Protein AF-A0A377C903-F1 (afdb_monomer_lite)

Foldseek 3Di:
DDDPDDADDLFGWDWDDDVDDTDTDQDDDPLDLVSQLVSLLVVLCVVCVVVVNDDDPPDPSVSSVVSSVVSSVVCVVVSVVVVVVVVD

pLDDT: mean 78.38, std 19.46, range [33.41, 97.25]

Secondary structure (DSSP, 8-state):
-----PPPTT----B--BSB---B-----S--HHHHHHHHHHHHHHHHHHTT----TTS--HHHHHHHHHHHHHHHHHHHHHHHHTT-

Radius of gyration: 14.94 Å; chains: 1; bounding box: 38×31×42 Å

Sequence (88 aa):
MTGMWQPDHSGKILSRKTGAVQCYLIGVFDQQIATLVHECAHVCFYVCSDVGVTTRPEDANETYCYMLGRMVNHFLPFIQEKQDVSLE

Organism: Escherichia coli (NCBI:txid562)

Structure (mmCIF, N/CA/C/O backbone):
data_AF-A0A377C903-F1
#
_entry.id   AF-A0A377C903-F1
#
loop_
_atom_site.group_PDB
_atom_site.id
_atom_site.type_symbol
_atom_site.label_atom_id
_atom_site.label_alt_id
_atom_site.label_comp_id
_atom_site.label_asym_id
_atom_site.label_entity_id
_atom_site.label_seq_id
_atom_site.pdbx_PDB_ins_code
_atom_site.Cartn_x
_atom_site.Cartn_y
_atom_site.Cartn_z
_atom_site.occupancy
_atom_site.B_iso_or_equiv
_atom_site.auth_seq_id
_atom_site.auth_comp_id
_atom_site.auth_asym_id
_atom_site.auth_atom_id
_atom_site.pdbx_PDB_model_num
ATOM 1 N N . MET A 1 1 ? -0.477 -21.226 -15.885 1.00 33.41 1 MET A N 1
ATOM 2 C CA . MET A 1 1 ? -0.345 -22.147 -14.738 1.00 33.41 1 MET A CA 1
ATOM 3 C C . MET A 1 1 ? -0.870 -21.438 -13.505 1.00 33.41 1 MET A C 1
ATOM 5 O O . MET A 1 1 ? -0.689 -20.237 -13.372 1.00 33.41 1 MET A O 1
ATOM 9 N N . THR A 1 2 ? -1.636 -22.174 -12.715 1.00 42.78 2 THR A N 1
ATOM 10 C CA . THR A 1 2 ? -2.475 -21.768 -11.585 1.00 42.78 2 THR A CA 1
ATOM 11 C C . THR A 1 2 ? -1.695 -21.107 -10.452 1.00 42.78 2 THR A C 1
ATOM 13 O O . THR A 1 2 ? -0.828 -21.737 -9.858 1.00 42.78 2 THR A O 1
ATOM 16 N N . GLY A 1 3 ? -2.067 -19.877 -10.107 1.00 37.78 3 GLY A N 1
ATOM 17 C CA . GLY A 1 3 ? -1.696 -19.224 -8.853 1.00 37.78 3 GLY A CA 1
ATOM 18 C C . GLY A 1 3 ? -2.962 -18.783 -8.133 1.00 37.78 3 GLY A C 1
ATOM 19 O O . GLY A 1 3 ? -3.263 -17.596 -8.076 1.00 37.78 3 GLY A O 1
ATOM 20 N N . MET A 1 4 ? -3.760 -19.753 -7.682 1.00 45.03 4 MET A N 1
ATOM 21 C CA . MET A 1 4 ? -4.843 -19.511 -6.733 1.00 45.03 4 MET A CA 1
ATOM 22 C C . MET A 1 4 ? -4.179 -19.269 -5.379 1.00 45.03 4 MET A C 1
ATOM 24 O O . MET A 1 4 ? -3.833 -20.216 -4.677 1.00 45.03 4 MET A O 1
ATOM 28 N N . TRP A 1 5 ? -3.899 -18.001 -5.083 1.00 56.56 5 TRP A N 1
ATOM 29 C CA . TRP A 1 5 ? -3.224 -17.601 -3.857 1.00 56.56 5 TRP A CA 1
ATOM 30 C C . TRP A 1 5 ? -4.175 -17.777 -2.685 1.00 56.56 5 TRP A C 1
ATOM 32 O O . TRP A 1 5 ? -5.225 -17.136 -2.605 1.00 56.56 5 TRP A O 1
ATOM 42 N N . GLN A 1 6 ? -3.832 -18.739 -1.832 1.00 46.72 6 GLN A N 1
ATOM 43 C CA . GLN A 1 6 ? -4.571 -18.990 -0.617 1.00 46.72 6 GLN A CA 1
ATOM 44 C C . GLN A 1 6 ? -4.155 -18.011 0.472 1.00 46.72 6 GLN A C 1
ATOM 46 O O . GLN A 1 6 ? -3.024 -17.533 0.478 1.00 46.72 6 GLN A O 1
ATOM 51 N N . PRO A 1 7 ? -5.066 -17.723 1.397 1.00 46.88 7 PRO A N 1
ATOM 52 C CA . PRO A 1 7 ? -4.918 -16.578 2.264 1.00 46.88 7 PRO A CA 1
ATOM 53 C C . PRO A 1 7 ? -4.388 -17.034 3.625 1.00 46.88 7 PRO A C 1
ATOM 55 O O . PRO A 1 7 ? -4.855 -18.055 4.142 1.00 46.88 7 PRO A O 1
ATOM 58 N N . ASP A 1 8 ? -3.456 -16.291 4.204 1.00 50.44 8 ASP A N 1
ATOM 59 C CA . ASP A 1 8 ? -2.915 -16.577 5.527 1.00 50.44 8 ASP A CA 1
ATOM 60 C C . ASP A 1 8 ? -3.868 -16.133 6.653 1.00 50.44 8 ASP A C 1
ATOM 62 O O . ASP A 1 8 ? -4.981 -15.637 6.439 1.00 50.44 8 ASP A O 1
ATOM 66 N N . HIS A 1 9 ? -3.480 -16.484 7.877 1.00 45.47 9 HIS A N 1
ATOM 67 C CA . HIS A 1 9 ? -4.338 -16.524 9.059 1.00 45.47 9 HIS A CA 1
ATOM 68 C C . HIS A 1 9 ? -4.661 -15.138 9.666 1.00 45.47 9 HIS A C 1
ATOM 70 O O . HIS A 1 9 ? -5.296 -15.093 10.716 1.00 45.47 9 HIS A O 1
ATOM 76 N N . SER A 1 10 ? -4.268 -14.029 9.026 1.00 51.38 10 SER A N 1
ATOM 77 C CA . SER A 1 10 ? -4.354 -12.653 9.556 1.00 51.38 10 SER A CA 1
ATOM 78 C C . SER A 1 10 ? -5.527 -11.805 9.043 1.00 51.38 10 SER A C 1
ATOM 80 O O . SER A 1 10 ? -5.924 -10.871 9.732 1.00 51.38 10 SER A O 1
ATOM 82 N N . GLY A 1 11 ? -6.146 -12.125 7.903 1.00 47.69 11 GLY A N 1
ATOM 83 C CA . GLY A 1 11 ? -7.228 -11.298 7.342 1.00 47.69 11 GLY A CA 1
ATOM 84 C C . GLY A 1 11 ? -7.005 -11.027 5.860 1.00 47.69 11 GLY A C 1
ATOM 85 O O . GLY A 1 11 ? -6.049 -10.397 5.451 1.00 47.69 11 GLY A O 1
ATOM 86 N N . LYS A 1 12 ? -7.872 -11.589 5.025 1.00 53.97 12 LYS A N 1
ATOM 87 C CA . LYS A 1 12 ? -7.532 -12.001 3.660 1.00 53.97 12 LYS A CA 1
ATOM 88 C C . LYS A 1 12 ? -7.784 -10.901 2.621 1.00 53.97 12 LYS A C 1
ATOM 90 O O . LYS A 1 12 ? -8.937 -10.514 2.432 1.00 53.97 12 LYS A O 1
ATOM 95 N N . ILE A 1 13 ? -6.762 -10.522 1.849 1.00 52.78 13 ILE A N 1
ATOM 96 C CA . ILE A 1 13 ? -6.927 -9.808 0.569 1.00 52.78 13 ILE A CA 1
ATOM 97 C C . ILE A 1 13 ? -7.403 -10.804 -0.501 1.00 52.78 13 ILE A C 1
ATOM 99 O O . ILE A 1 13 ? -6.777 -11.838 -0.740 1.00 52.78 13 ILE A O 1
ATOM 103 N N . LEU A 1 14 ? -8.518 -10.496 -1.171 1.00 55.47 14 LEU A N 1
ATOM 104 C CA . LEU A 1 14 ? -9.052 -11.266 -2.300 1.00 55.47 14 LEU A CA 1
ATOM 105 C C . LEU A 1 14 ? -8.891 -10.447 -3.587 1.00 55.47 14 LEU A C 1
ATOM 107 O O . LEU A 1 14 ? -9.468 -9.369 -3.699 1.00 55.47 14 LEU A O 1
ATOM 111 N N . SER A 1 15 ? -8.145 -10.964 -4.568 1.00 50.91 15 SER A N 1
ATOM 112 C CA . SER A 1 15 ? -8.047 -10.380 -5.915 1.00 50.91 15 SER A CA 1
ATOM 113 C C . SER A 1 15 ? -8.648 -11.343 -6.942 1.00 50.91 15 SER A C 1
ATOM 115 O O . SER A 1 15 ? -8.241 -12.504 -7.033 1.00 50.91 15 SER A O 1
ATOM 117 N N . ARG A 1 16 ? -9.642 -10.883 -7.715 1.00 51.84 16 ARG A N 1
ATOM 118 C CA . ARG A 1 16 ? -10.276 -11.653 -8.800 1.00 51.84 16 ARG A CA 1
ATOM 119 C C . ARG A 1 16 ? -9.857 -11.073 -10.151 1.00 51.84 16 ARG A C 1
ATOM 121 O O . ARG A 1 16 ? -10.353 -10.025 -10.540 1.00 51.84 16 ARG A O 1
ATOM 128 N N . LYS A 1 17 ? -9.013 -11.796 -10.897 1.00 48.50 17 LYS A N 1
ATOM 129 C CA . LYS A 1 17 ? -8.712 -11.500 -12.311 1.00 48.50 17 LYS A CA 1
ATOM 130 C C . LYS A 1 17 ? -9.851 -11.974 -13.215 1.00 48.50 17 LYS A C 1
ATOM 132 O O . LYS A 1 17 ? -9.835 -13.085 -13.736 1.00 48.50 17 LYS A O 1
ATOM 137 N N . THR A 1 18 ? -10.865 -11.136 -13.384 1.00 51.66 18 THR A N 1
ATOM 138 C CA . THR A 1 18 ? -11.708 -11.144 -14.592 1.00 51.66 18 THR A CA 1
ATOM 139 C C . THR A 1 18 ? -11.048 -10.237 -15.635 1.00 51.66 18 THR A C 1
ATOM 141 O O . THR A 1 18 ? -10.238 -9.404 -15.259 1.00 51.66 18 THR A O 1
ATOM 144 N N . GLY A 1 19 ? -11.356 -10.329 -16.932 1.00 51.12 19 GLY A N 1
ATOM 145 C CA . GLY A 1 19 ? -10.885 -9.348 -17.940 1.00 51.12 19 GLY A CA 1
ATOM 146 C C . GLY A 1 19 ? -11.444 -7.920 -17.750 1.00 51.12 19 GLY A C 1
ATOM 147 O O . GLY A 1 19 ? -11.605 -7.185 -18.715 1.00 51.12 19 GLY A O 1
ATOM 148 N N . ALA A 1 20 ? -11.796 -7.572 -16.514 1.00 60.41 20 ALA A N 1
ATOM 149 C CA . ALA A 1 20 ? -12.470 -6.397 -16.001 1.00 60.41 20 ALA A CA 1
ATOM 150 C C . ALA A 1 20 ? -11.688 -5.903 -14.771 1.00 60.41 20 ALA A C 1
ATOM 152 O O . ALA A 1 20 ? -10.960 -6.685 -14.165 1.00 60.41 20 ALA A O 1
ATOM 153 N N . VAL A 1 21 ? -11.856 -4.620 -14.440 1.00 66.69 21 VAL A N 1
ATOM 154 C CA . VAL A 1 21 ? -11.251 -3.877 -13.316 1.00 66.69 21 VAL A CA 1
ATOM 155 C C . VAL A 1 21 ? -10.742 -4.766 -12.172 1.00 66.69 21 VAL A C 1
ATOM 157 O O . VAL A 1 21 ? -11.506 -5.512 -11.560 1.00 66.69 21 VAL A O 1
ATOM 160 N N . GLN A 1 22 ? -9.449 -4.643 -11.868 1.00 74.88 22 GLN A N 1
ATOM 161 C CA . GLN A 1 22 ? -8.825 -5.298 -10.724 1.00 74.88 22 GLN A CA 1
ATOM 162 C C . GLN A 1 22 ? -9.324 -4.646 -9.432 1.00 74.88 22 GLN A C 1
ATOM 164 O O . GLN A 1 22 ? -9.067 -3.468 -9.187 1.00 74.88 22 GLN A O 1
ATOM 169 N N . CYS A 1 23 ? -10.042 -5.412 -8.614 1.00 84.50 23 CYS A N 1
ATOM 170 C CA . CYS A 1 23 ? -10.535 -4.961 -7.316 1.00 84.50 23 CYS A CA 1
ATOM 171 C C . CYS A 1 23 ? -9.726 -5.601 -6.186 1.00 84.50 23 CYS A C 1
ATOM 173 O O . CYS A 1 23 ? -9.514 -6.816 -6.181 1.00 84.50 23 CYS A O 1
ATOM 175 N N . TYR A 1 24 ? -9.339 -4.776 -5.214 1.00 87.88 24 TYR A N 1
ATOM 176 C CA . TYR A 1 24 ? -8.656 -5.175 -3.988 1.00 87.88 24 TYR A CA 1
ATOM 177 C C . TYR A 1 24 ? -9.556 -4.878 -2.792 1.00 87.88 24 TYR A C 1
ATOM 179 O O . TYR A 1 24 ? -10.101 -3.780 -2.690 1.00 87.88 24 TYR A O 1
ATOM 187 N N . LEU A 1 25 ? -9.718 -5.853 -1.899 1.00 89.00 25 LEU A N 1
ATOM 188 C CA . LEU A 1 25 ? -10.436 -5.679 -0.639 1.00 89.00 25 LEU A CA 1
ATOM 189 C C . LEU A 1 25 ? -9.436 -5.731 0.515 1.00 89.00 25 LEU A C 1
ATOM 191 O O . LEU A 1 25 ? -8.642 -6.667 0.588 1.00 89.00 25 LEU A O 1
ATOM 195 N N . ILE A 1 26 ? -9.510 -4.740 1.403 1.00 89.06 26 ILE A N 1
ATOM 196 C CA . ILE A 1 26 ? -8.718 -4.645 2.633 1.00 89.06 26 ILE A CA 1
ATOM 197 C C . ILE A 1 26 ? -9.647 -4.940 3.810 1.00 89.06 26 ILE A C 1
ATOM 199 O O . ILE A 1 26 ? -10.673 -4.276 3.971 1.00 89.06 26 ILE A O 1
ATOM 203 N N . GLY A 1 27 ? -9.300 -5.940 4.618 1.00 87.75 27 GLY A N 1
ATOM 204 C CA . GLY A 1 27 ? -10.033 -6.292 5.830 1.00 87.75 27 GLY A CA 1
ATOM 205 C C . GLY A 1 27 ? -9.211 -5.975 7.072 1.00 87.75 27 GLY A C 1
ATOM 206 O O . GLY A 1 27 ? -8.187 -6.607 7.290 1.00 87.75 27 GLY A O 1
ATOM 207 N N . VAL A 1 28 ? -9.680 -5.039 7.901 1.00 89.31 28 VAL A N 1
ATOM 208 C CA . VAL A 1 28 ? -9.071 -4.722 9.204 1.00 89.31 28 VAL A CA 1
ATOM 209 C C . VAL A 1 28 ? -10.093 -5.009 10.297 1.00 89.31 28 VAL A C 1
ATOM 211 O O . VAL A 1 28 ? -11.060 -4.266 10.463 1.00 89.31 28 VAL A O 1
ATOM 214 N N . PHE A 1 29 ? -9.915 -6.125 11.006 1.00 88.38 29 PHE A N 1
ATOM 215 C CA . PHE A 1 29 ? -10.921 -6.660 11.936 1.00 88.38 29 PHE A CA 1
ATOM 216 C C . PHE A 1 29 ? -10.612 -6.391 13.411 1.00 88.38 29 PHE A C 1
ATOM 218 O O . PHE A 1 29 ? -11.505 -6.472 14.249 1.00 88.38 29 PHE A O 1
ATOM 225 N N . ASP A 1 30 ? -9.366 -6.058 13.731 1.00 86.94 30 ASP A N 1
ATOM 226 C CA . ASP A 1 30 ? -8.882 -5.781 15.088 1.00 86.94 30 ASP A CA 1
ATOM 227 C C . ASP A 1 30 ? -8.896 -4.284 15.445 1.00 86.94 30 ASP A C 1
ATOM 229 O O . ASP A 1 30 ? -8.542 -3.902 16.561 1.00 86.94 30 ASP A O 1
ATOM 233 N N . GLN A 1 31 ? -9.307 -3.439 14.492 1.00 84.81 31 GLN A N 1
ATOM 234 C CA . GLN A 1 31 ? -9.324 -1.977 14.592 1.00 84.81 31 GLN A CA 1
ATOM 235 C C . GLN A 1 31 ? -7.953 -1.357 14.908 1.00 84.81 31 GLN A C 1
ATOM 237 O O . GLN A 1 31 ? -7.877 -0.233 15.406 1.00 84.81 31 GLN A O 1
ATOM 242 N N . GLN A 1 32 ? -6.861 -2.069 14.623 1.00 89.75 32 GLN A N 1
ATOM 243 C CA . GLN A 1 32 ? -5.514 -1.569 14.859 1.00 89.75 32 GLN A CA 1
ATOM 244 C C . GLN A 1 32 ? -5.008 -0.788 13.646 1.00 89.75 32 GLN A C 1
ATOM 246 O O . GLN A 1 32 ? -5.039 -1.259 12.508 1.00 89.75 32 GLN A O 1
ATOM 251 N N . ILE A 1 33 ? -4.454 0.400 13.899 1.00 93.00 33 ILE A N 1
ATOM 252 C CA . ILE A 1 33 ? -3.821 1.225 12.857 1.00 93.00 33 ILE A CA 1
ATOM 253 C C . ILE A 1 33 ? -2.643 0.472 12.224 1.00 93.00 33 ILE A C 1
ATOM 255 O O . ILE A 1 33 ? -2.446 0.543 11.014 1.00 93.00 33 ILE A O 1
ATOM 259 N N . ALA A 1 34 ? -1.888 -0.293 13.020 1.00 93.12 34 ALA A N 1
ATOM 260 C CA . ALA A 1 34 ? -0.791 -1.119 12.519 1.00 93.12 34 ALA A CA 1
ATOM 261 C C . ALA A 1 34 ? -1.270 -2.142 11.474 1.00 93.12 34 ALA A C 1
ATOM 263 O O . ALA A 1 34 ? -0.641 -2.278 10.425 1.00 93.12 34 ALA A O 1
ATOM 264 N N . THR A 1 35 ? -2.410 -2.789 11.721 1.00 93.12 35 THR A N 1
ATOM 265 C CA . THR A 1 35 ? -3.027 -3.746 10.795 1.00 93.12 35 THR A CA 1
ATOM 266 C C . THR A 1 35 ? -3.502 -3.046 9.522 1.00 93.12 35 THR A C 1
ATOM 268 O O . THR A 1 35 ? -3.223 -3.520 8.427 1.00 93.12 35 THR A O 1
ATOM 271 N N . LEU A 1 36 ? -4.095 -1.850 9.620 1.00 94.31 36 LEU A N 1
ATOM 272 C CA . LEU A 1 36 ? -4.423 -1.048 8.434 1.00 94.31 36 LEU A CA 1
ATOM 273 C C . LEU A 1 36 ? -3.192 -0.712 7.585 1.00 94.31 36 LEU A C 1
ATOM 275 O O . LEU A 1 36 ? -3.231 -0.852 6.364 1.00 94.31 36 LEU A O 1
ATOM 279 N N . VAL A 1 37 ? -2.104 -0.259 8.212 1.00 95.94 37 VAL A N 1
ATOM 280 C CA . VAL A 1 37 ? -0.858 0.064 7.501 1.00 95.94 37 VAL A CA 1
ATOM 281 C C . VAL A 1 37 ? -0.292 -1.179 6.814 1.00 95.94 37 VAL A C 1
ATOM 283 O O . VAL A 1 37 ? 0.126 -1.095 5.659 1.00 95.94 37 VAL A O 1
ATOM 286 N N . HIS A 1 38 ? -0.320 -2.325 7.496 1.00 95.19 38 HIS A N 1
ATOM 287 C CA . HIS A 1 38 ? 0.148 -3.606 6.972 1.00 95.19 38 HIS A CA 1
ATOM 288 C C . HIS A 1 38 ? -0.648 -4.056 5.737 1.00 95.19 38 HIS A C 1
ATOM 290 O O . HIS A 1 38 ? -0.067 -4.323 4.686 1.00 95.19 38 HIS A O 1
ATOM 296 N N . GLU A 1 39 ? -1.978 -4.054 5.811 1.00 93.75 39 GLU A N 1
ATOM 297 C CA . GLU A 1 39 ? -2.815 -4.474 4.683 1.00 93.75 39 GLU A CA 1
ATOM 298 C C . GLU A 1 39 ? -2.750 -3.488 3.503 1.00 93.75 39 GLU A C 1
ATOM 300 O O . GLU A 1 39 ? -2.689 -3.894 2.338 1.00 93.75 39 GLU A O 1
ATOM 305 N N . CYS A 1 40 ? -2.684 -2.177 3.775 1.00 96.12 40 CYS A N 1
ATOM 306 C CA . CYS A 1 40 ? -2.447 -1.167 2.740 1.00 96.12 40 CYS A CA 1
ATOM 307 C C . CYS A 1 40 ? -1.107 -1.390 2.021 1.00 96.12 40 CYS A C 1
ATOM 309 O O . CYS A 1 40 ? -1.040 -1.225 0.801 1.00 96.12 40 CYS A O 1
ATOM 311 N N . ALA A 1 41 ? -0.051 -1.784 2.740 1.00 95.31 41 ALA A N 1
ATOM 312 C CA . ALA A 1 41 ? 1.251 -2.098 2.153 1.00 95.31 41 ALA A CA 1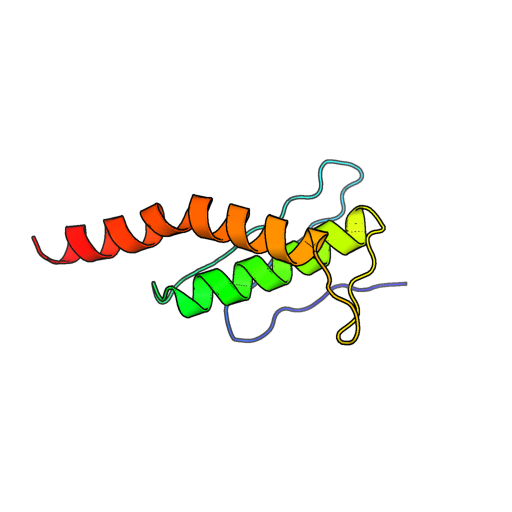
ATOM 313 C C . ALA A 1 41 ? 1.161 -3.277 1.175 1.00 95.31 41 ALA A C 1
ATOM 315 O O . ALA A 1 41 ? 1.656 -3.182 0.049 1.00 95.31 41 ALA A O 1
ATOM 316 N N . HIS A 1 42 ? 0.459 -4.348 1.549 1.00 93.62 42 HIS A N 1
ATOM 317 C CA . HIS A 1 42 ? 0.231 -5.483 0.655 1.00 93.62 42 HIS A CA 1
ATOM 318 C C . HIS A 1 42 ? -0.509 -5.086 -0.625 1.00 93.62 42 HIS A C 1
ATOM 320 O O . HIS A 1 42 ? -0.058 -5.425 -1.722 1.00 93.62 42 HIS A O 1
ATOM 326 N N . VAL A 1 43 ? -1.586 -4.300 -0.520 1.00 94.06 43 VAL A N 1
ATOM 327 C CA . VAL A 1 43 ? -2.291 -3.800 -1.711 1.00 94.06 43 VAL A CA 1
ATOM 328 C C . VAL A 1 43 ? -1.400 -2.900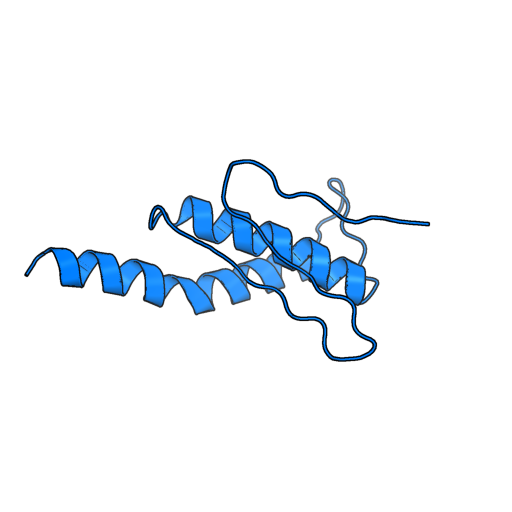 -2.564 1.00 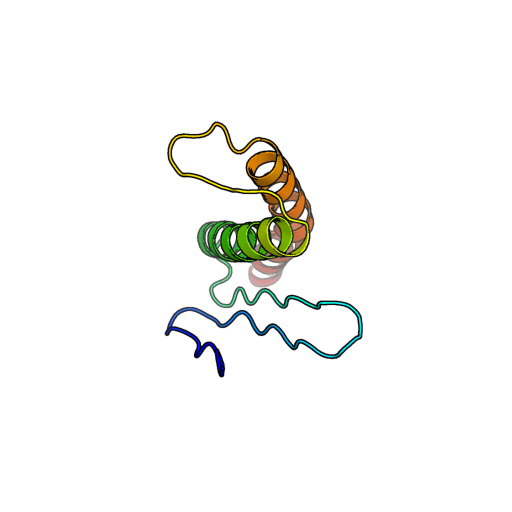94.06 43 VAL A C 1
ATOM 330 O O . VAL A 1 43 ? -1.436 -3.002 -3.790 1.00 94.06 43 VAL A O 1
ATOM 333 N N . CYS A 1 44 ? -0.545 -2.078 -1.954 1.00 95.06 44 CYS A N 1
ATOM 334 C CA . CYS A 1 44 ? 0.389 -1.243 -2.702 1.00 95.06 44 CYS A CA 1
ATOM 335 C C . CYS A 1 44 ? 1.372 -2.068 -3.540 1.00 95.06 44 CYS A C 1
ATOM 337 O O . CYS A 1 44 ? 1.604 -1.729 -4.701 1.00 95.06 44 CYS A O 1
ATOM 339 N N . PHE A 1 45 ? 1.900 -3.175 -3.006 1.00 92.81 45 PHE A N 1
ATOM 340 C CA . PHE A 1 45 ? 2.734 -4.092 -3.790 1.00 92.81 45 PHE A CA 1
ATOM 341 C C . PHE A 1 45 ? 1.983 -4.662 -4.996 1.00 92.81 45 PHE A C 1
ATOM 343 O O . PHE A 1 45 ? 2.536 -4.708 -6.098 1.00 92.81 45 PHE A O 1
ATOM 350 N N . TYR A 1 46 ? 0.715 -5.047 -4.820 1.00 89.94 46 TYR A N 1
ATOM 351 C CA . TYR A 1 46 ? -0.095 -5.564 -5.922 1.00 89.94 46 TYR A CA 1
ATOM 352 C C . TYR A 1 46 ? -0.378 -4.507 -6.986 1.00 89.94 46 TYR A C 1
ATOM 354 O O . TYR A 1 46 ? -0.205 -4.784 -8.169 1.00 89.94 46 TYR A O 1
ATOM 362 N N . VAL A 1 47 ? -0.740 -3.286 -6.585 1.00 91.56 47 VAL A N 1
ATOM 363 C CA . VAL A 1 47 ? -0.992 -2.191 -7.530 1.00 91.56 47 VAL A CA 1
ATOM 364 C C . VAL A 1 47 ? 0.279 -1.825 -8.295 1.00 91.56 47 VAL A C 1
ATOM 366 O O . VAL A 1 47 ? 0.222 -1.708 -9.516 1.00 91.56 47 VAL A O 1
ATOM 369 N N . CYS A 1 48 ? 1.430 -1.702 -7.619 1.00 92.50 48 CYS A N 1
ATOM 370 C CA . CYS A 1 48 ? 2.713 -1.469 -8.286 1.00 92.50 48 CYS A CA 1
ATOM 371 C C . CYS A 1 48 ? 3.016 -2.571 -9.310 1.00 92.50 48 CYS A C 1
ATOM 373 O O . CYS A 1 48 ? 3.329 -2.266 -10.460 1.00 92.50 48 CYS A O 1
ATOM 375 N N . SER A 1 49 ? 2.851 -3.840 -8.927 1.00 90.94 49 SER A N 1
ATOM 376 C CA . SER A 1 49 ? 3.082 -4.973 -9.825 1.00 90.94 49 SER A CA 1
ATOM 377 C C . SER A 1 49 ? 2.134 -4.976 -11.029 1.00 90.94 49 SER A C 1
ATOM 379 O O . SER A 1 49 ? 2.590 -5.191 -12.153 1.00 90.94 49 SER A O 1
ATOM 381 N N . ASP A 1 50 ? 0.847 -4.688 -10.821 1.00 89.12 50 ASP A N 1
ATOM 382 C CA . ASP A 1 50 ? -0.173 -4.653 -11.875 1.00 89.12 50 ASP A CA 1
ATOM 383 C C . ASP A 1 50 ? 0.118 -3.593 -12.949 1.00 89.12 50 ASP A C 1
ATOM 385 O O . ASP A 1 50 ? -0.203 -3.805 -14.119 1.00 89.12 50 ASP A O 1
ATOM 389 N N . VAL A 1 51 ? 0.744 -2.471 -12.573 1.00 88.69 51 VAL A N 1
ATOM 390 C CA . VAL A 1 51 ? 1.103 -1.381 -13.502 1.00 88.69 51 VAL A CA 1
ATOM 391 C C . VAL A 1 51 ? 2.566 -1.425 -13.963 1.00 88.69 51 VAL A C 1
ATOM 393 O O . VAL A 1 51 ? 3.019 -0.516 -14.656 1.00 88.69 51 VAL A O 1
ATOM 396 N N . GLY A 1 52 ? 3.315 -2.473 -13.603 1.00 90.19 52 GLY A N 1
ATOM 397 C CA . GLY A 1 52 ? 4.706 -2.670 -14.026 1.00 90.19 52 GLY A CA 1
ATOM 398 C C . GLY A 1 52 ? 5.754 -1.868 -13.242 1.00 90.19 52 GLY A C 1
ATOM 399 O O . GLY A 1 52 ? 6.904 -1.785 -13.672 1.00 90.19 52 GLY A O 1
ATOM 400 N N . VAL A 1 53 ? 5.397 -1.296 -12.091 1.00 92.81 53 VAL A N 1
ATOM 401 C CA . VAL A 1 53 ? 6.346 -0.660 -11.166 1.00 92.81 53 VAL A CA 1
ATOM 402 C C . VAL A 1 53 ? 7.031 -1.742 -10.336 1.00 92.81 53 VAL A C 1
ATOM 404 O O . VAL A 1 53 ? 6.388 -2.487 -9.598 1.00 92.81 53 VAL A O 1
ATOM 407 N N . THR A 1 54 ? 8.356 -1.829 -10.450 1.00 91.62 54 THR A N 1
ATOM 408 C CA . THR A 1 54 ? 9.157 -2.773 -9.661 1.00 91.62 54 THR A CA 1
ATOM 409 C C . THR A 1 54 ? 9.424 -2.196 -8.276 1.00 91.62 54 THR A C 1
ATOM 411 O O . THR A 1 54 ? 9.859 -1.054 -8.163 1.00 91.62 54 THR A O 1
ATOM 414 N N . THR A 1 55 ? 9.204 -2.997 -7.235 1.00 90.94 55 THR A N 1
ATOM 415 C CA . THR A 1 55 ? 9.550 -2.657 -5.851 1.00 90.94 55 THR A CA 1
ATOM 416 C C . THR A 1 55 ? 10.632 -3.603 -5.343 1.00 90.94 55 THR A C 1
ATOM 418 O O . THR A 1 55 ? 10.376 -4.807 -5.248 1.00 90.94 55 THR A O 1
ATOM 421 N N . ARG A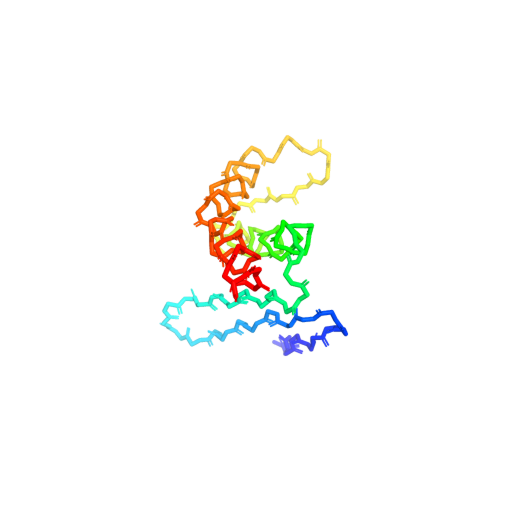 1 56 ? 11.827 -3.095 -5.021 1.00 90.69 56 ARG A N 1
ATOM 422 C CA . ARG A 1 56 ? 12.938 -3.905 -4.488 1.00 90.69 56 ARG A CA 1
ATOM 423 C C . ARG A 1 56 ? 13.393 -3.382 -3.132 1.00 90.69 56 ARG A C 1
ATOM 425 O O . ARG A 1 56 ? 13.463 -2.169 -2.983 1.00 90.69 56 ARG A O 1
ATOM 432 N N . PRO A 1 57 ? 13.726 -4.237 -2.154 1.00 86.12 57 PRO A N 1
ATOM 433 C CA . PRO A 1 57 ? 14.129 -3.783 -0.819 1.00 86.12 57 PRO A CA 1
ATOM 434 C C . PRO A 1 57 ? 15.293 -2.781 -0.802 1.00 86.12 57 PRO A C 1
ATOM 436 O O . PRO A 1 57 ? 15.356 -1.933 0.081 1.00 86.12 57 PRO A O 1
ATOM 439 N N . GLU A 1 58 ? 16.206 -2.888 -1.766 1.00 91.38 58 GLU A N 1
ATOM 440 C CA . GLU A 1 58 ? 17.378 -2.026 -1.923 1.00 91.38 58 GLU A CA 1
ATOM 441 C C . GLU A 1 58 ? 17.090 -0.663 -2.578 1.00 91.38 58 GLU A C 1
ATOM 443 O O . GLU A 1 58 ? 17.931 0.233 -2.510 1.00 91.38 58 GLU A O 1
ATOM 448 N N . ASP A 1 59 ? 15.913 -0.492 -3.186 1.00 90.25 59 ASP A N 1
ATOM 449 C CA . ASP A 1 59 ? 15.523 0.726 -3.895 1.00 90.25 59 ASP A CA 1
ATOM 450 C C . ASP A 1 59 ? 14.739 1.689 -2.988 1.00 90.25 59 ASP A C 1
ATOM 452 O O . ASP A 1 59 ? 14.102 1.302 -2.007 1.00 90.25 59 ASP A O 1
ATOM 456 N N . ALA A 1 60 ? 14.699 2.971 -3.363 1.00 87.62 60 ALA A N 1
ATOM 457 C CA . ALA A 1 60 ? 13.923 3.984 -2.639 1.00 87.62 60 ALA A CA 1
ATOM 458 C C . ALA A 1 60 ? 12.397 3.735 -2.67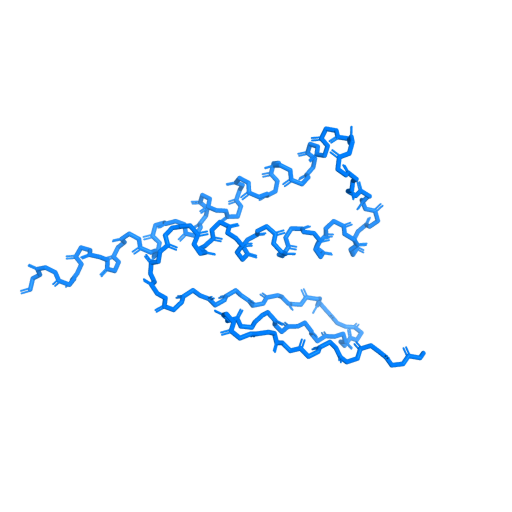6 1.00 87.62 60 ALA A C 1
ATOM 460 O O . ALA A 1 60 ? 11.677 4.190 -1.788 1.00 87.62 60 ALA A O 1
ATOM 461 N N . ASN A 1 61 ? 11.899 3.017 -3.696 1.00 93.62 61 ASN A N 1
ATOM 462 C CA . ASN A 1 61 ? 10.488 2.646 -3.877 1.00 93.62 61 ASN A CA 1
ATOM 463 C C . ASN A 1 61 ? 9.492 3.816 -3.726 1.00 93.62 61 ASN A C 1
ATOM 465 O O . ASN A 1 61 ? 8.406 3.648 -3.173 1.00 93.62 61 ASN A O 1
ATOM 469 N N . GLU A 1 62 ? 9.831 5.010 -4.226 1.00 94.38 62 GLU A N 1
ATOM 470 C CA . GLU A 1 62 ? 9.051 6.235 -3.984 1.00 94.38 62 GLU A CA 1
ATOM 471 C C . GLU A 1 62 ? 7.571 6.102 -4.363 1.00 94.38 62 GLU A C 1
ATOM 473 O O . GLU A 1 62 ? 6.697 6.502 -3.595 1.00 94.38 62 GLU A O 1
ATOM 478 N N . THR A 1 63 ? 7.267 5.494 -5.516 1.00 94.12 63 THR A N 1
ATOM 479 C CA . THR A 1 63 ? 5.882 5.268 -5.956 1.00 94.12 63 THR A CA 1
ATOM 480 C C . THR A 1 63 ? 5.088 4.449 -4.940 1.00 94.12 63 THR A C 1
ATOM 482 O O . THR A 1 63 ? 3.958 4.809 -4.612 1.00 94.12 63 THR A O 1
ATOM 485 N N . TYR A 1 64 ? 5.690 3.384 -4.406 1.00 95.31 64 TYR A N 1
ATOM 486 C CA . TYR A 1 64 ? 5.088 2.565 -3.357 1.00 95.31 64 TYR A CA 1
ATOM 487 C C . TYR A 1 64 ? 4.885 3.383 -2.076 1.00 95.31 64 TYR A C 1
ATOM 489 O O . TYR A 1 64 ? 3.784 3.394 -1.532 1.00 95.31 64 TYR A O 1
ATOM 497 N N . CYS A 1 65 ? 5.901 4.130 -1.635 1.00 95.44 65 CYS A N 1
ATOM 498 C CA . CYS A 1 65 ? 5.842 4.936 -0.413 1.00 95.44 65 CYS A CA 1
ATOM 499 C C . CYS A 1 65 ? 4.737 6.004 -0.473 1.00 95.44 65 CYS A C 1
ATOM 501 O O . CYS A 1 65 ? 3.956 6.152 0.470 1.00 95.44 65 CYS A O 1
ATOM 503 N N . TYR A 1 66 ? 4.620 6.718 -1.597 1.00 96.38 66 TYR A N 1
ATOM 504 C CA . TYR A 1 66 ? 3.563 7.713 -1.792 1.00 96.38 66 TYR A CA 1
ATOM 505 C C . TYR A 1 66 ? 2.172 7.085 -1.850 1.00 96.38 66 TYR A C 1
ATOM 507 O O . TYR A 1 66 ? 1.222 7.638 -1.289 1.00 96.38 66 TYR A O 1
ATOM 515 N N . MET A 1 67 ? 2.038 5.943 -2.523 1.00 96.00 67 MET A N 1
ATOM 516 C CA . MET A 1 67 ? 0.761 5.247 -2.625 1.00 96.00 67 MET A CA 1
ATOM 517 C C . MET A 1 67 ? 0.309 4.711 -1.265 1.00 96.00 67 MET A C 1
ATOM 519 O O . MET A 1 67 ? -0.831 4.960 -0.876 1.00 96.00 67 MET A O 1
ATOM 523 N N . LEU A 1 68 ? 1.218 4.092 -0.506 1.00 97.00 68 LEU A N 1
ATOM 524 C CA . LEU A 1 68 ? 0.958 3.614 0.851 1.00 97.00 68 LEU A CA 1
ATOM 525 C C . LEU A 1 68 ? 0.480 4.751 1.752 1.00 97.00 68 LEU A C 1
ATOM 527 O O . LEU A 1 68 ? -0.573 4.639 2.378 1.00 97.00 68 LEU A O 1
ATOM 531 N N . GLY A 1 69 ? 1.203 5.874 1.761 1.00 97.25 69 GLY A N 1
ATOM 532 C CA . GLY A 1 69 ? 0.817 7.045 2.546 1.00 97.25 69 GLY A CA 1
ATOM 533 C C . GLY A 1 69 ? -0.574 7.567 2.177 1.00 97.25 69 GLY A C 1
ATOM 534 O O . GLY A 1 69 ? -1.372 7.887 3.058 1.00 97.25 69 GLY A O 1
ATOM 535 N N . ARG A 1 70 ? -0.911 7.610 0.881 1.00 96.56 70 ARG A N 1
ATOM 536 C CA . ARG A 1 70 ? -2.244 8.038 0.433 1.00 96.56 70 ARG A CA 1
ATOM 537 C C . ARG A 1 70 ? -3.351 7.062 0.820 1.00 96.56 70 ARG A C 1
ATOM 539 O O . ARG A 1 70 ? -4.399 7.527 1.259 1.00 96.56 70 ARG A O 1
ATOM 546 N N . MET A 1 71 ? -3.139 5.753 0.683 1.00 95.69 71 MET A N 1
ATOM 547 C CA . MET A 1 71 ? -4.146 4.755 1.063 1.00 95.69 71 MET A CA 1
ATOM 548 C C . MET A 1 71 ? -4.397 4.775 2.571 1.00 95.69 71 MET A C 1
ATOM 550 O O . MET A 1 71 ? -5.547 4.855 2.994 1.00 95.69 71 MET A O 1
ATOM 554 N N . VAL A 1 72 ? -3.336 4.797 3.384 1.00 96.38 72 VAL A N 1
ATOM 555 C CA . VAL A 1 72 ? -3.466 4.852 4.848 1.00 96.38 72 VAL A CA 1
ATOM 556 C C . VAL A 1 72 ? -4.199 6.116 5.280 1.00 96.38 72 VAL A C 1
ATOM 558 O O . VAL A 1 72 ? -5.187 6.013 5.998 1.00 96.38 72 VAL A O 1
ATOM 561 N N . ASN A 1 73 ? -3.787 7.294 4.803 1.00 96.25 73 ASN A N 1
ATOM 562 C CA . ASN A 1 73 ? -4.441 8.554 5.174 1.00 96.25 73 ASN A CA 1
ATOM 563 C C . ASN A 1 73 ? -5.913 8.608 4.747 1.00 96.25 73 ASN A C 1
ATOM 565 O O . ASN A 1 73 ? -6.721 9.236 5.424 1.00 96.25 73 ASN A O 1
ATOM 569 N N . HIS A 1 74 ? -6.269 7.957 3.637 1.00 94.81 74 HIS A N 1
ATOM 570 C CA . HIS A 1 74 ? -7.655 7.877 3.190 1.00 94.81 74 HIS A CA 1
ATOM 571 C C . HIS A 1 74 ? -8.516 7.010 4.116 1.00 94.81 74 HIS A C 1
ATOM 573 O O . HIS A 1 74 ? -9.661 7.366 4.384 1.00 94.81 74 HIS A O 1
ATOM 579 N N . PHE A 1 75 ? -7.979 5.890 4.613 1.00 92.88 75 PHE A N 1
ATOM 580 C CA . PHE A 1 75 ? -8.748 4.935 5.413 1.00 92.88 75 PHE A CA 1
ATOM 581 C C . PHE A 1 75 ? -8.665 5.147 6.929 1.00 92.88 75 PHE A C 1
ATOM 583 O O . PHE A 1 75 ? -9.550 4.689 7.651 1.00 92.88 75 PHE A O 1
ATOM 590 N N . LEU A 1 76 ? -7.636 5.845 7.415 1.00 93.38 76 LEU A N 1
ATOM 591 C CA . LEU A 1 76 ? -7.395 6.078 8.840 1.00 93.38 76 LEU A CA 1
ATOM 592 C C . LEU A 1 76 ? -8.619 6.637 9.599 1.00 93.38 76 LEU A C 1
ATOM 594 O O . LEU A 1 76 ? -8.909 6.106 10.676 1.00 93.38 76 LEU A O 1
ATOM 598 N N . PRO A 1 77 ? -9.391 7.608 9.060 1.00 91.62 77 PRO A N 1
ATOM 599 C CA . PRO A 1 77 ? -10.564 8.136 9.755 1.00 91.62 77 PRO A CA 1
ATOM 600 C C . PRO A 1 77 ? -11.622 7.071 10.078 1.00 91.62 77 PRO A C 1
ATOM 602 O O . PRO A 1 77 ? -12.202 7.106 11.155 1.00 91.62 77 PRO A O 1
ATOM 605 N N . PHE A 1 78 ? -11.822 6.070 9.212 1.00 87.44 78 PHE A N 1
ATOM 606 C CA . PHE A 1 78 ? -12.848 5.032 9.412 1.00 87.44 78 PHE A CA 1
ATOM 607 C C . PHE A 1 78 ? -12.495 4.013 10.502 1.00 87.44 78 PHE A C 1
ATOM 609 O O . PHE A 1 78 ? -13.362 3.256 10.946 1.00 87.44 78 PHE A O 1
ATOM 616 N N . ILE A 1 79 ? -11.223 3.957 10.907 1.00 84.19 79 ILE A N 1
ATOM 617 C CA . ILE A 1 79 ? -10.789 3.176 12.069 1.00 84.19 79 ILE A CA 1
ATOM 618 C C . ILE A 1 79 ? -10.923 4.003 13.347 1.00 84.19 79 ILE A C 1
ATOM 620 O O . ILE A 1 79 ? -11.384 3.477 14.355 1.00 84.19 79 ILE A O 1
ATOM 624 N N . GLN A 1 80 ? -10.565 5.289 13.302 1.00 74.81 80 GLN A N 1
ATOM 625 C CA . GLN A 1 80 ? -10.625 6.182 14.465 1.00 74.81 80 GLN A CA 1
ATOM 626 C C . GLN A 1 80 ? -12.068 6.499 14.881 1.00 74.81 80 GLN A C 1
ATOM 628 O O . GLN A 1 80 ? -12.402 6.374 16.053 1.00 74.81 80 GLN A O 1
ATOM 633 N N . GLU A 1 81 ? -12.952 6.784 13.922 1.00 64.44 81 GLU A N 1
ATOM 634 C CA . GLU A 1 81 ? -14.367 7.093 14.178 1.00 64.44 81 GLU A CA 1
ATOM 635 C C . GLU A 1 81 ? -15.093 5.955 14.923 1.00 64.44 81 GLU A C 1
ATOM 637 O O . GLU A 1 81 ? -15.960 6.196 15.758 1.00 64.44 81 GLU A O 1
ATOM 642 N N . LYS A 1 82 ? -14.698 4.694 14.700 1.00 58.59 82 LYS A N 1
ATOM 643 C CA . LYS A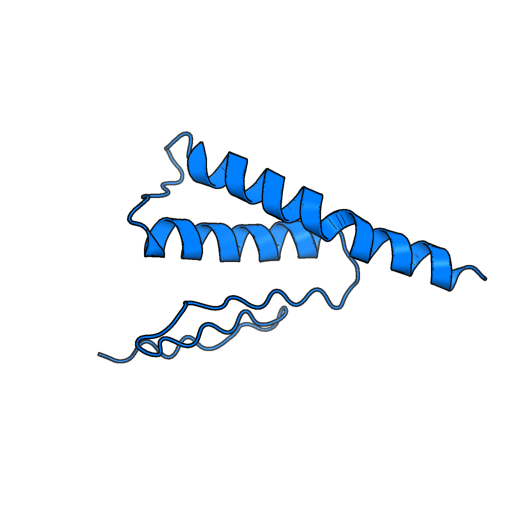 1 82 ? -15.275 3.541 15.413 1.00 58.59 82 LYS A CA 1
ATOM 644 C C . LYS A 1 82 ? -14.772 3.370 16.846 1.00 58.59 82 LYS A C 1
ATOM 646 O O . LYS A 1 82 ? -15.472 2.760 17.657 1.00 58.59 82 LYS A O 1
ATOM 651 N N . GLN A 1 83 ? -13.583 3.878 17.166 1.00 57.38 83 GLN A N 1
ATOM 652 C CA . GLN A 1 83 ? -13.077 3.857 18.540 1.00 57.38 83 GLN A CA 1
ATOM 653 C C . GLN A 1 83 ? -13.840 4.858 19.413 1.00 57.38 83 GLN A C 1
ATOM 655 O O . GLN A 1 83 ? -14.182 4.520 20.544 1.00 57.38 83 GLN A O 1
ATOM 660 N N . ASP A 1 84 ? -14.190 6.023 18.862 1.00 57.50 84 ASP A N 1
ATOM 661 C CA . ASP A 1 84 ? -14.910 7.071 19.592 1.00 57.50 84 ASP A CA 1
ATOM 662 C C . ASP A 1 84 ? -16.385 6.711 19.851 1.00 57.50 84 ASP A C 1
ATOM 664 O O . ASP A 1 84 ? -16.884 6.928 20.951 1.00 57.50 84 ASP A O 1
ATOM 668 N N . VAL A 1 85 ? -17.068 6.059 18.901 1.00 57.91 85 VAL A N 1
ATOM 669 C CA . VAL A 1 85 ? -18.476 5.622 19.062 1.00 57.91 85 VAL A CA 1
ATOM 670 C C . VAL A 1 85 ? -18.641 4.496 20.098 1.00 57.91 85 VAL A C 1
ATOM 672 O O . VAL A 1 85 ? -19.736 4.264 20.596 1.00 57.91 85 VAL A O 1
ATOM 675 N N . SER A 1 86 ? -17.566 3.788 20.459 1.00 56.16 86 SER A N 1
ATOM 676 C CA . SER A 1 86 ? -17.614 2.713 21.467 1.00 56.16 86 SER A CA 1
ATOM 677 C C . SER A 1 86 ? -17.510 3.223 22.916 1.00 56.16 86 SER A C 1
ATOM 679 O O . SER A 1 86 ? -17.500 2.410 23.843 1.00 56.16 86 SER A O 1
ATOM 681 N N . LEU A 1 87 ? -17.375 4.540 23.114 1.00 54.88 87 LEU A N 1
ATOM 682 C CA . LEU A 1 87 ? -17.232 5.189 24.423 1.00 54.88 87 LEU A CA 1
ATOM 683 C C . LEU A 1 87 ? -18.487 5.965 24.873 1.00 54.88 87 LEU A C 1
ATOM 685 O O . LEU A 1 87 ? -18.464 6.541 25.963 1.00 54.88 87 LEU A O 1
ATOM 689 N N . GLU A 1 88 ? -19.566 5.951 24.082 1.00 47.16 88 GLU A N 1
ATOM 690 C CA . GLU A 1 88 ? -20.910 6.443 24.447 1.00 47.16 88 GLU A CA 1
ATOM 691 C C . GLU A 1 88 ? -21.868 5.284 24.768 1.00 47.16 88 GLU A C 1
ATOM 693 O O . GLU A 1 88 ? -22.665 5.434 25.725 1.00 47.16 88 GLU A O 1
#